Protein AF-V8R4N9-F1 (afdb_monomer_lite)

Structure (mmCIF, N/CA/C/O backbone):
data_AF-V8R4N9-F1
#
_entry.id   AF-V8R4N9-F1
#
loop_
_atom_site.group_PDB
_atom_site.id
_atom_site.type_symbol
_atom_site.label_atom_id
_atom_site.label_alt_id
_atom_site.label_comp_id
_atom_site.label_asym_id
_atom_site.label_entity_id
_atom_site.label_seq_id
_atom_site.pdbx_PDB_ins_code
_atom_site.Cartn_x
_atom_site.Cartn_y
_atom_site.Cartn_z
_atom_site.occupancy
_atom_site.B_iso_or_equiv
_atom_site.auth_seq_id
_atom_site.auth_comp_id
_atom_site.auth_asym_id
_atom_site.auth_atom_id
_atom_site.pdbx_PDB_model_num
ATOM 1 N N . MET A 1 1 ? -47.049 21.000 44.423 1.00 66.00 1 MET A N 1
ATOM 2 C CA . MET A 1 1 ? -46.098 20.431 43.435 1.00 66.00 1 MET A CA 1
ATOM 3 C C . MET A 1 1 ? -46.047 18.923 43.608 1.00 66.00 1 MET A C 1
ATOM 5 O O . MET A 1 1 ? -45.850 18.480 44.732 1.00 66.00 1 MET A O 1
ATOM 9 N N . ALA A 1 2 ? -46.227 18.148 42.535 1.00 85.12 2 ALA A N 1
ATOM 10 C CA . ALA A 1 2 ? -46.134 16.687 42.600 1.00 85.12 2 ALA A CA 1
ATOM 11 C C . ALA A 1 2 ? -44.708 16.234 42.967 1.00 85.12 2 ALA A C 1
ATOM 13 O O . ALA A 1 2 ? -43.729 16.890 42.600 1.00 85.12 2 ALA A O 1
ATOM 14 N N . LEU A 1 3 ? -44.584 15.131 43.708 1.00 91.62 3 LEU A N 1
ATOM 15 C CA . LEU A 1 3 ? -43.298 14.491 43.995 1.00 91.62 3 LEU A CA 1
ATOM 16 C C . LEU A 1 3 ? -42.840 13.637 42.808 1.00 91.62 3 LEU A C 1
ATOM 18 O O . LEU A 1 3 ? -43.631 13.214 41.969 1.00 91.62 3 LEU A O 1
ATOM 22 N N . CYS A 1 4 ? -41.535 13.404 42.730 1.00 92.75 4 CYS A N 1
ATOM 23 C CA . CYS A 1 4 ? -40.912 12.587 41.701 1.00 92.75 4 CYS A CA 1
ATOM 24 C C . CYS A 1 4 ? -41.266 11.105 41.883 1.00 92.75 4 CYS A C 1
ATOM 26 O O . CYS A 1 4 ? -40.860 10.490 42.863 1.00 92.75 4 CYS A O 1
ATOM 28 N N . GLY A 1 5 ? -41.900 10.492 40.883 1.00 90.81 5 GLY A N 1
ATOM 29 C CA . GLY A 1 5 ? -42.307 9.079 40.910 1.00 90.81 5 GLY A CA 1
ATOM 30 C C . GLY A 1 5 ? -41.183 8.050 40.704 1.00 90.81 5 GLY A C 1
ATOM 31 O O . GLY A 1 5 ? -41.456 6.929 40.292 1.00 90.81 5 GLY A O 1
ATOM 32 N N . ALA A 1 6 ? -39.918 8.414 40.922 1.00 91.81 6 ALA A N 1
ATOM 33 C CA . ALA A 1 6 ? -38.770 7.515 40.749 1.00 91.81 6 ALA A CA 1
ATOM 34 C C . ALA A 1 6 ? -38.254 7.022 42.105 1.00 91.81 6 ALA A C 1
ATOM 36 O O . ALA A 1 6 ? -38.423 7.713 43.108 1.00 91.81 6 ALA A O 1
ATOM 37 N N . LYS A 1 7 ? -37.585 5.868 42.132 1.00 93.25 7 LYS A N 1
ATOM 38 C CA . LYS A 1 7 ? -36.867 5.375 43.315 1.00 93.25 7 LYS A CA 1
ATOM 39 C C . LYS A 1 7 ? -35.398 5.798 43.264 1.00 93.25 7 LYS A C 1
ATOM 41 O O . LYS A 1 7 ? -34.829 5.932 42.184 1.00 93.25 7 LYS A O 1
ATOM 46 N N . THR A 1 8 ? -34.796 6.040 44.422 1.00 89.31 8 THR A N 1
ATOM 47 C CA . THR A 1 8 ? -33.354 6.264 44.570 1.00 89.31 8 THR A CA 1
ATOM 48 C C . THR A 1 8 ? -32.594 4.947 44.395 1.00 89.31 8 THR A C 1
ATOM 50 O O . THR A 1 8 ? -33.183 3.866 44.363 1.00 89.31 8 THR A O 1
ATOM 53 N N . ARG A 1 9 ? -31.259 5.014 44.340 1.00 85.88 9 ARG A N 1
ATOM 54 C CA . ARG A 1 9 ? -30.397 3.820 44.284 1.00 85.88 9 ARG A CA 1
ATOM 55 C C . ARG A 1 9 ? -30.562 2.893 45.501 1.00 85.88 9 ARG A C 1
ATOM 57 O O . ARG A 1 9 ? -30.288 1.708 45.388 1.00 85.88 9 ARG A O 1
ATOM 64 N N . SER A 1 10 ? -31.040 3.419 46.631 1.00 87.94 10 SER A N 1
ATOM 65 C CA . SER A 1 10 ? -31.377 2.661 47.844 1.00 87.94 10 SER A CA 1
ATOM 66 C C . SER A 1 10 ? -32.798 2.074 47.839 1.00 87.94 10 SER A C 1
ATOM 68 O O . SER A 1 10 ? -33.215 1.486 48.828 1.00 87.94 10 SER A O 1
ATOM 70 N N . GLY A 1 11 ? -33.563 2.236 46.753 1.00 88.25 11 GLY A N 1
ATOM 71 C CA . GLY A 1 11 ? -34.918 1.690 46.614 1.00 88.25 11 GLY A CA 1
ATOM 72 C C . GLY A 1 11 ? -36.030 2.541 47.238 1.00 88.25 11 GLY A C 1
ATOM 73 O O . GLY A 1 11 ? -37.209 2.254 47.018 1.00 88.25 11 GLY A O 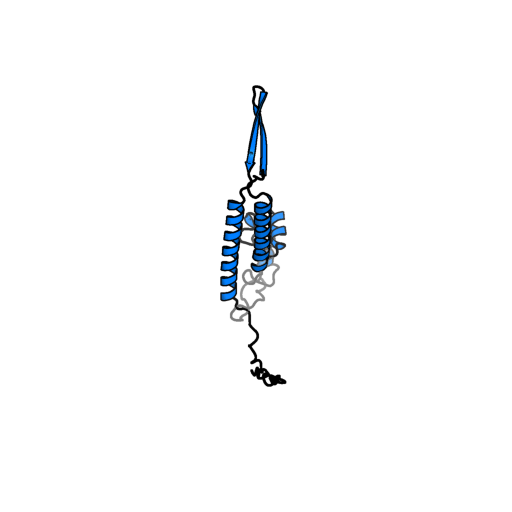1
ATOM 74 N N . GLU A 1 12 ? -35.687 3.615 47.950 1.00 91.38 12 GLU A N 1
ATOM 75 C CA . GLU A 1 12 ? -36.657 4.542 48.535 1.00 91.38 12 GLU A CA 1
ATOM 76 C C . GLU A 1 12 ? -37.287 5.468 47.481 1.00 91.38 12 GLU A C 1
ATOM 78 O O . GLU A 1 12 ? -36.633 5.833 46.499 1.00 91.38 12 GLU A O 1
ATOM 83 N N . PRO A 1 13 ? -38.546 5.907 47.660 1.00 92.19 13 PRO A N 1
ATOM 84 C CA . PRO A 1 13 ? -39.160 6.881 46.766 1.00 92.19 13 PRO A CA 1
ATOM 85 C C . PRO A 1 13 ? -38.417 8.224 46.805 1.00 92.19 13 PRO A C 1
ATOM 87 O O . PRO A 1 13 ? -38.001 8.721 47.854 1.00 92.19 13 PRO A O 1
ATOM 90 N N . CYS A 1 14 ? -38.260 8.849 45.640 1.00 93.12 14 CYS A N 1
ATOM 91 C CA . CYS A 1 14 ? -37.571 10.122 45.519 1.00 93.12 14 CYS A CA 1
ATOM 92 C C . CYS A 1 14 ? -38.384 11.249 46.163 1.00 93.12 14 CYS A C 1
ATOM 94 O O . CYS A 1 14 ? -39.447 11.631 45.683 1.00 93.12 14 CYS A O 1
ATOM 96 N N . LYS A 1 15 ? -37.813 11.867 47.197 1.00 93.56 15 LYS A N 1
ATOM 97 C CA . LYS A 1 15 ? -38.436 12.970 47.947 1.00 93.56 15 LYS A CA 1
ATOM 98 C C . LYS A 1 15 ? -38.366 14.334 47.236 1.00 93.56 15 LYS A C 1
ATOM 100 O O . LYS A 1 15 ? -38.797 15.337 47.788 1.00 93.56 15 LYS A O 1
ATOM 105 N N . ARG A 1 16 ? -37.806 14.407 46.021 1.00 92.06 16 ARG A N 1
ATOM 106 C CA . ARG A 1 16 ? -37.702 15.663 45.251 1.00 92.06 16 ARG A CA 1
ATOM 107 C C . ARG A 1 16 ? -38.992 15.962 44.495 1.00 92.06 16 ARG A C 1
ATOM 109 O O . ARG A 1 16 ? -39.647 15.046 44.007 1.00 92.06 16 ARG A O 1
ATOM 116 N N . HIS A 1 17 ? -39.293 17.243 44.297 1.00 92.75 17 HIS A N 1
ATOM 117 C CA . HIS A 1 17 ? -40.408 17.664 43.450 1.00 92.75 17 HIS A CA 1
ATOM 118 C C . HIS A 1 17 ? -40.166 17.339 41.973 1.00 92.75 17 HIS A C 1
ATOM 120 O O . HIS A 1 17 ? -39.051 17.460 41.451 1.00 92.75 17 HIS A O 1
ATOM 126 N N . ALA A 1 18 ? -41.234 16.924 41.302 1.00 91.56 18 ALA A N 1
ATOM 127 C CA . ALA A 1 18 ? -41.261 16.761 39.865 1.00 91.56 18 ALA A CA 1
ATOM 128 C C . ALA A 1 18 ? -41.173 18.127 39.167 1.00 91.56 18 ALA A C 1
ATOM 130 O O . ALA A 1 18 ? -41.616 19.152 39.690 1.00 91.56 18 ALA A O 1
ATOM 131 N N . VAL A 1 19 ? -40.565 18.142 37.982 1.00 89.44 19 VAL A N 1
ATOM 132 C CA . VAL A 1 19 ? -40.514 19.346 37.142 1.00 89.44 19 VAL A CA 1
ATOM 133 C C . VAL A 1 19 ? -41.914 19.592 36.557 1.00 89.44 19 VAL A C 1
ATOM 135 O O . VAL A 1 19 ? -42.572 18.616 36.198 1.00 89.44 19 VAL A O 1
ATOM 138 N N . PRO A 1 20 ? -42.388 20.846 36.421 1.00 85.25 20 PRO A N 1
ATOM 139 C CA . PRO A 1 20 ? -43.667 21.129 35.768 1.00 85.25 20 PRO A CA 1
ATOM 140 C C . PRO A 1 20 ? -43.761 20.466 34.383 1.00 85.25 20 PRO A C 1
ATOM 142 O O . PRO A 1 20 ? -42.871 20.648 33.552 1.00 85.25 20 PRO A O 1
ATOM 145 N N . GLY A 1 21 ? -44.815 19.674 34.156 1.00 84.56 21 GLY A N 1
ATOM 146 C CA . GLY A 1 21 ? -45.016 18.904 32.918 1.00 84.56 21 GLY A CA 1
ATOM 147 C C . GLY A 1 21 ? -44.306 17.541 32.859 1.00 84.56 21 GLY A C 1
ATOM 148 O O . GLY A 1 21 ? -44.318 16.900 31.814 1.00 84.56 21 GLY A O 1
ATOM 149 N N . SER A 1 22 ? -43.692 17.079 33.952 1.00 84.31 22 SER A N 1
ATOM 150 C CA . SER A 1 22 ? -43.034 15.771 34.066 1.00 84.31 22 SER A CA 1
ATOM 151 C C . SER A 1 22 ? -43.455 15.070 35.362 1.00 84.31 22 SER A C 1
ATOM 153 O O . SER A 1 22 ? -43.720 15.721 36.367 1.00 84.31 22 SER A O 1
ATOM 155 N N . SER A 1 23 ? -43.461 13.734 35.375 1.00 90.12 23 SER A N 1
ATOM 156 C CA . SER A 1 23 ? -43.656 12.919 36.589 1.00 90.12 23 SER A CA 1
ATOM 157 C C . SER A 1 23 ? -42.364 12.699 37.394 1.00 90.12 23 SER A C 1
ATOM 159 O O . SER A 1 23 ? -42.369 12.069 38.453 1.00 90.12 23 SER A O 1
ATOM 161 N N . ARG A 1 24 ? -41.227 13.207 36.900 1.00 90.75 24 ARG A N 1
ATOM 162 C CA . ARG A 1 24 ? -39.888 13.011 37.476 1.00 90.75 24 ARG A CA 1
ATOM 163 C C . ARG A 1 24 ? -39.184 14.341 37.757 1.00 90.75 24 ARG A C 1
ATOM 165 O O . ARG A 1 24 ? -39.435 15.347 37.088 1.00 90.75 24 ARG A O 1
ATOM 172 N N . CYS A 1 25 ? -38.296 14.356 38.754 1.00 92.12 25 CYS A N 1
ATOM 173 C CA . CYS A 1 25 ? -37.456 15.515 39.077 1.00 92.12 25 CYS A CA 1
ATOM 174 C C . CYS A 1 25 ? -36.311 15.677 38.066 1.00 92.12 25 CYS A C 1
ATOM 176 O O . CYS A 1 25 ? -36.025 14.762 37.293 1.00 92.12 25 CYS A O 1
ATOM 178 N N . LYS A 1 26 ? -35.604 16.815 38.111 1.00 87.12 26 LYS A N 1
ATOM 179 C CA . LYS A 1 26 ? -34.457 17.101 37.224 1.00 87.12 26 LYS A CA 1
ATOM 180 C C . LYS A 1 26 ? -33.414 15.973 37.210 1.00 87.12 26 LYS A C 1
ATOM 182 O O . LYS A 1 26 ? -32.894 15.649 36.152 1.00 87.12 26 LYS A O 1
ATOM 187 N N . LEU A 1 27 ? -33.168 15.350 38.363 1.00 88.38 27 LEU A N 1
ATOM 188 C CA . LEU A 1 27 ? -32.136 14.321 38.539 1.00 88.38 27 LEU A CA 1
ATOM 189 C C . LEU A 1 27 ? -32.589 12.908 38.157 1.00 88.38 27 LEU A C 1
ATOM 191 O O . LEU A 1 27 ? -31.753 12.057 37.895 1.00 88.38 27 LEU A O 1
ATOM 195 N N . HIS A 1 28 ? -33.896 12.668 38.064 1.00 90.38 28 HIS A N 1
ATOM 196 C CA . HIS A 1 28 ? -34.453 11.417 37.544 1.00 90.38 28 HIS A CA 1
ATOM 197 C C . HIS A 1 28 ? -35.028 11.614 36.133 1.00 90.38 28 HIS A C 1
ATOM 199 O O . HIS A 1 28 ? -36.055 11.042 35.781 1.00 90.38 28 HIS A O 1
ATOM 205 N N . GLY A 1 29 ? -34.387 12.460 35.319 1.00 82.69 29 GLY A N 1
ATOM 206 C CA . GLY A 1 29 ? -34.711 12.608 33.896 1.00 82.69 29 GLY A CA 1
ATOM 207 C C . GLY A 1 29 ? -35.898 13.519 33.575 1.00 82.69 29 GLY A C 1
ATOM 208 O O . GLY A 1 29 ? -36.270 13.636 32.413 1.00 82.69 29 GLY A O 1
ATOM 209 N N . GLY A 1 30 ? -36.464 14.236 34.549 1.00 86.75 30 GLY A N 1
ATOM 210 C CA . GLY A 1 30 ? -37.553 15.192 34.304 1.00 86.75 30 GLY A CA 1
ATOM 211 C C . GLY A 1 30 ? -37.173 16.388 33.424 1.00 86.75 30 GLY A C 1
ATOM 212 O O . GLY A 1 30 ? -38.048 17.093 32.933 1.00 86.75 30 GLY A O 1
ATOM 213 N N . ALA A 1 31 ? -35.873 16.611 33.211 1.00 77.56 31 ALA A N 1
ATOM 214 C CA . ALA A 1 31 ? -35.339 17.610 32.286 1.00 77.56 31 ALA A CA 1
ATOM 215 C C . ALA A 1 31 ? -34.813 17.006 30.967 1.00 77.56 31 ALA A C 1
ATOM 217 O O . ALA A 1 31 ? -34.425 17.756 30.074 1.00 77.56 31 ALA A O 1
ATOM 218 N N . ALA A 1 32 ? -34.816 15.674 30.814 1.00 68.06 32 ALA A N 1
ATOM 219 C CA . ALA A 1 32 ? -34.173 14.993 29.685 1.00 68.06 32 ALA A CA 1
ATOM 220 C C . ALA A 1 32 ? -34.812 15.344 28.331 1.00 68.06 32 ALA A C 1
ATOM 222 O O . ALA A 1 32 ? -34.104 15.501 27.341 1.00 68.06 32 ALA A O 1
ATOM 223 N N . SER A 1 33 ? -36.131 15.571 28.299 1.00 60.34 33 SER A N 1
ATOM 224 C CA . SER A 1 33 ? -36.844 15.973 27.075 1.00 60.34 33 SER A CA 1
ATOM 225 C C . SER A 1 33 ? -36.371 17.331 26.518 1.00 60.34 33 SER A C 1
ATOM 227 O O . SER A 1 33 ? -36.456 17.573 25.316 1.00 60.34 33 SER A O 1
ATOM 229 N N . LYS A 1 34 ? -35.806 18.211 27.364 1.00 58.19 34 LYS A N 1
ATOM 230 C CA . LYS A 1 34 ? -35.294 19.529 26.943 1.00 58.19 34 LYS A CA 1
ATOM 231 C C . LYS A 1 34 ? -33.812 19.528 26.546 1.00 58.19 34 LYS A C 1
ATOM 233 O O . LYS A 1 34 ? -33.384 20.468 25.891 1.00 58.19 34 LYS A O 1
ATOM 238 N N . ALA A 1 35 ? -33.035 18.512 26.926 1.00 57.84 35 ALA A N 1
ATOM 239 C CA . ALA A 1 35 ? -31.573 18.545 26.810 1.00 57.84 35 ALA A CA 1
ATOM 240 C C . ALA A 1 35 ? -31.020 18.028 25.466 1.00 57.84 35 ALA A C 1
ATOM 242 O O . ALA A 1 35 ? -29.902 18.373 25.105 1.00 57.84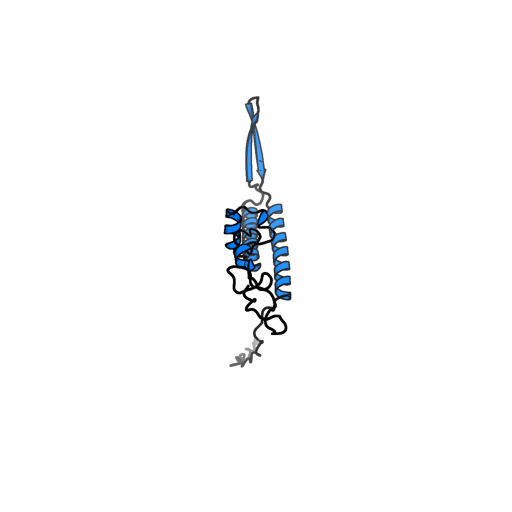 35 ALA A O 1
ATOM 243 N N . ASN A 1 36 ? -31.786 17.238 24.703 1.00 55.69 36 ASN A N 1
ATOM 244 C CA . ASN A 1 36 ? -31.207 16.423 23.623 1.00 55.69 36 ASN A CA 1
ATOM 245 C C . ASN A 1 36 ? -31.699 16.734 22.201 1.00 55.69 36 ASN A C 1
ATOM 247 O O . ASN A 1 36 ? -31.281 16.055 21.270 1.00 55.69 36 ASN A O 1
ATOM 251 N N . LYS A 1 37 ? -32.545 17.751 21.979 1.00 55.59 37 LYS A N 1
ATOM 252 C CA . LYS A 1 37 ? -33.053 18.042 20.619 1.00 55.59 37 LYS A CA 1
ATOM 253 C C . LYS A 1 37 ? -32.015 18.647 19.661 1.00 55.59 37 LYS A C 1
ATOM 255 O O . LYS A 1 37 ? -32.267 18.678 18.465 1.00 55.59 37 LYS A O 1
ATOM 260 N N . ALA A 1 38 ? -30.869 19.107 20.164 1.00 54.38 38 ALA A N 1
ATOM 261 C CA . ALA A 1 38 ? -29.817 19.734 19.358 1.00 54.38 38 ALA A CA 1
ATOM 262 C C . ALA A 1 38 ? -28.399 19.292 19.765 1.00 54.38 38 ALA A C 1
ATOM 264 O O . ALA A 1 38 ? -27.432 20.021 19.539 1.00 54.38 38 ALA A O 1
ATOM 265 N N . ASN A 1 39 ? -28.254 18.120 20.397 1.00 55.28 39 ASN A N 1
ATOM 266 C CA . ASN A 1 39 ? -26.931 17.624 20.757 1.00 55.28 39 ASN A CA 1
ATOM 267 C C . ASN A 1 39 ? -26.181 17.142 19.503 1.00 55.28 39 ASN A C 1
ATOM 269 O O . ASN A 1 39 ? -26.279 15.981 19.118 1.00 55.28 39 ASN A O 1
ATOM 273 N N . LYS A 1 40 ? -25.397 18.038 18.897 1.00 55.56 40 LYS A N 1
ATOM 274 C CA . LYS A 1 40 ? -24.469 17.728 17.796 1.00 55.56 40 LYS A CA 1
ATOM 275 C C . LYS A 1 40 ? -23.280 16.848 18.234 1.00 55.56 40 LYS A C 1
ATOM 277 O O . LYS A 1 40 ? -22.546 16.369 17.382 1.00 55.56 40 LYS A O 1
ATOM 282 N N . HIS A 1 41 ? -23.111 16.629 19.544 1.00 51.47 41 HIS A N 1
ATOM 283 C CA . HIS A 1 41 ? -22.079 15.781 20.157 1.00 51.47 41 HIS A CA 1
ATOM 284 C C . HIS A 1 41 ? -22.579 14.368 20.482 1.00 51.47 41 HIS A C 1
ATOM 286 O O . HIS A 1 41 ? -21.857 13.597 21.111 1.00 51.47 41 HIS A O 1
ATOM 292 N N . ALA A 1 42 ? -23.786 13.985 20.050 1.00 53.88 42 ALA A N 1
ATOM 293 C CA . ALA A 1 42 ? -24.097 12.573 19.837 1.00 53.88 42 ALA A CA 1
ATOM 294 C C . ALA A 1 42 ? -23.316 12.118 18.594 1.00 53.88 42 ALA A C 1
ATOM 296 O O . ALA A 1 42 ? -23.880 11.918 17.521 1.00 53.88 42 ALA A O 1
ATOM 297 N N . ALA A 1 43 ? -21.988 12.111 18.725 1.00 49.47 43 ALA A N 1
ATOM 298 C CA . ALA A 1 43 ? -21.060 11.770 17.674 1.00 49.47 43 ALA A CA 1
ATOM 299 C C . ALA A 1 43 ? -21.452 10.397 17.130 1.00 49.47 43 ALA A C 1
ATOM 301 O O . ALA A 1 43 ? -21.627 9.434 17.881 1.00 49.47 43 ALA A O 1
ATOM 302 N N . LYS A 1 44 ? 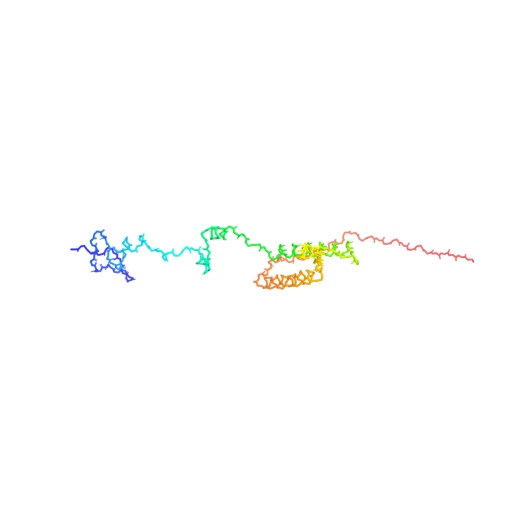-21.664 10.368 15.816 1.00 56.75 44 LYS A N 1
ATOM 303 C CA . LYS A 1 44 ? -21.930 9.173 15.023 1.00 56.75 44 LYS A CA 1
ATOM 304 C C . LYS A 1 44 ? -20.906 8.085 15.402 1.00 56.75 44 LYS A C 1
ATOM 306 O O . LYS A 1 44 ? -19.762 8.436 15.696 1.00 56.75 44 LYS A O 1
ATOM 311 N N . PRO A 1 45 ? -21.260 6.789 15.395 1.00 45.41 45 PRO A N 1
ATOM 312 C CA . PRO A 1 45 ? -20.259 5.737 15.520 1.00 45.41 45 PRO A CA 1
ATOM 313 C C . PRO A 1 45 ? -19.325 5.836 14.305 1.00 45.41 45 PRO A C 1
ATOM 315 O O . PRO A 1 45 ? -19.700 5.472 13.197 1.00 45.41 45 PRO A O 1
ATOM 318 N N . GLY A 1 46 ? -18.145 6.418 14.502 1.00 60.78 46 GLY A N 1
ATOM 319 C CA . GLY A 1 46 ? -17.190 6.721 13.444 1.00 60.78 46 GLY A CA 1
ATOM 320 C C . GLY A 1 46 ? -15.810 7.003 14.026 1.00 60.78 46 GLY A C 1
ATOM 321 O O . GLY A 1 46 ? -15.685 7.527 15.132 1.00 60.78 46 GLY A O 1
ATOM 322 N N . SER A 1 47 ? -14.785 6.572 13.291 1.00 66.44 47 SER A N 1
ATOM 323 C CA . SER A 1 47 ? -13.358 6.721 13.598 1.00 66.44 47 SER A CA 1
ATOM 324 C C . SER A 1 47 ? -12.994 8.133 14.084 1.00 66.44 47 SER A C 1
ATOM 326 O O . SER A 1 47 ? -13.574 9.107 13.614 1.00 66.44 47 SER A O 1
ATOM 328 N N . ILE A 1 48 ? -11.973 8.268 14.947 1.00 74.94 48 ILE A N 1
ATOM 329 C CA . ILE A 1 48 ? -11.423 9.565 15.413 1.00 74.94 48 ILE A CA 1
ATOM 330 C C . ILE A 1 48 ? -11.057 10.531 14.269 1.00 74.94 48 ILE A C 1
ATOM 332 O O . ILE A 1 48 ? -10.891 11.728 14.488 1.00 74.94 48 ILE A O 1
ATOM 336 N N . TYR A 1 49 ? -10.939 10.011 13.047 1.00 76.81 49 TYR A N 1
ATOM 337 C CA . TYR A 1 49 ? -10.608 10.759 11.843 1.00 76.81 49 TYR A CA 1
ATOM 338 C C . TYR A 1 49 ? -11.827 11.269 11.058 1.00 76.81 49 TYR A C 1
ATOM 340 O O . TYR A 1 49 ? -11.637 12.029 10.115 1.00 76.81 49 TYR A O 1
ATOM 348 N N . SER A 1 50 ? -13.066 10.932 11.445 1.00 79.19 50 SER A N 1
ATOM 349 C CA . SER A 1 50 ? -14.284 11.339 10.717 1.00 79.19 50 SER A CA 1
ATOM 350 C C . SER A 1 50 ? -14.462 12.858 10.622 1.00 79.19 50 SER A C 1
ATOM 352 O O . SER A 1 50 ? -15.148 13.348 9.734 1.00 79.19 50 SER A O 1
ATOM 354 N N . GLN A 1 51 ? -13.829 13.613 11.526 1.00 79.31 51 GLN A N 1
ATOM 355 C CA . GLN A 1 51 ? -13.803 15.079 11.520 1.00 79.31 51 GLN A CA 1
ATOM 356 C C . GLN A 1 51 ? -13.010 15.690 10.353 1.00 79.31 51 GLN A C 1
ATOM 358 O O . GLN A 1 51 ? -13.158 16.877 10.081 1.00 79.31 51 GLN A O 1
ATOM 363 N N . PHE A 1 52 ? -12.146 14.906 9.704 1.00 85.06 52 PHE A N 1
ATOM 364 C CA . PHE A 1 52 ? -11.343 15.338 8.557 1.00 85.06 52 PHE A CA 1
ATOM 365 C C . PHE A 1 52 ? -11.918 14.863 7.220 1.00 85.06 52 PHE A C 1
ATOM 367 O O . PHE A 1 52 ? -11.380 15.227 6.180 1.00 85.06 52 PHE A O 1
ATOM 374 N N . LEU A 1 53 ? -12.973 14.045 7.250 1.00 83.12 53 LEU A N 1
ATOM 375 C CA . LEU A 1 53 ? -13.600 13.477 6.064 1.00 83.12 53 LEU A CA 1
ATOM 376 C C . LEU A 1 53 ? -14.792 14.333 5.637 1.00 83.12 53 LEU A C 1
ATOM 378 O O . LEU A 1 53 ? -15.555 14.820 6.476 1.00 83.12 53 LEU A O 1
ATOM 382 N N . THR A 1 54 ? -14.972 14.472 4.329 1.00 88.31 54 THR A N 1
ATOM 383 C CA . THR A 1 54 ? -16.217 14.975 3.742 1.00 88.31 54 THR A CA 1
ATOM 384 C C . THR A 1 54 ? -17.375 14.015 4.031 1.00 88.31 54 THR A C 1
ATOM 386 O O . THR A 1 54 ? -17.179 12.872 4.454 1.00 88.31 54 THR A O 1
ATOM 389 N N . ASP A 1 55 ? -18.612 14.471 3.832 1.00 80.94 55 ASP A N 1
ATOM 390 C CA . ASP A 1 55 ? -19.787 13.617 4.036 1.00 80.94 55 ASP A CA 1
ATOM 391 C C . ASP A 1 55 ? -19.785 12.415 3.070 1.00 80.94 55 ASP A C 1
ATOM 393 O O . ASP A 1 55 ? -20.045 11.291 3.492 1.00 80.94 55 ASP A O 1
ATOM 397 N N . GLU A 1 56 ? -19.372 12.622 1.815 1.00 84.62 56 GLU A N 1
ATOM 398 C CA . GLU A 1 56 ? -19.242 11.563 0.802 1.00 84.62 56 GLU A CA 1
ATOM 399 C C . GLU A 1 56 ? -18.182 10.516 1.187 1.00 84.62 56 GLU A C 1
ATOM 401 O O . GLU A 1 56 ? -18.417 9.311 1.092 1.00 84.62 56 GLU A O 1
ATOM 406 N N . GLU A 1 57 ? -17.019 10.956 1.676 1.00 83.56 57 GLU A N 1
ATOM 407 C CA . GLU A 1 57 ? -15.957 10.058 2.148 1.00 83.56 57 GLU A CA 1
ATOM 408 C C . GLU A 1 57 ? -16.371 9.286 3.406 1.00 83.56 57 GLU A C 1
ATOM 410 O O . GLU A 1 57 ? -16.009 8.119 3.559 1.00 83.56 57 GLU A O 1
ATOM 415 N N . ASN A 1 58 ? -17.139 9.912 4.302 1.00 82.19 58 ASN A N 1
ATOM 416 C CA . ASN A 1 58 ? -17.675 9.249 5.490 1.00 82.19 58 ASN A CA 1
ATOM 417 C C . ASN A 1 58 ? -18.671 8.139 5.124 1.00 82.19 58 ASN A C 1
ATOM 419 O O . ASN A 1 58 ? -18.628 7.065 5.730 1.00 82.19 58 ASN A O 1
ATOM 423 N N . ASP A 1 59 ? -19.540 8.373 4.140 1.00 82.12 59 ASP A N 1
ATOM 424 C CA . ASP A 1 59 ? -20.493 7.366 3.669 1.00 82.12 59 ASP A CA 1
ATOM 425 C C . ASP A 1 59 ? -19.770 6.202 2.975 1.00 82.12 59 ASP A C 1
ATOM 427 O O . ASP A 1 59 ? -20.070 5.031 3.230 1.00 82.12 59 ASP A O 1
ATOM 431 N N . LEU A 1 60 ? -18.746 6.503 2.168 1.00 82.94 60 LEU A N 1
ATOM 432 C CA . LEU A 1 60 ? -17.893 5.485 1.553 1.00 82.94 60 LEU A CA 1
ATOM 433 C C . LEU A 1 60 ? -17.131 4.671 2.596 1.00 82.94 60 LEU A C 1
ATOM 435 O O . LEU A 1 60 ? -17.069 3.450 2.467 1.00 82.94 60 LEU A O 1
ATOM 439 N N . LEU A 1 61 ? -16.599 5.303 3.646 1.00 80.25 61 LEU A N 1
ATOM 440 C CA . LEU A 1 61 ? -15.826 4.629 4.690 1.00 80.25 61 LEU A CA 1
ATOM 441 C C . LEU A 1 61 ? -16.594 3.462 5.324 1.00 80.25 61 LEU A C 1
ATOM 443 O O . LEU A 1 61 ? -16.002 2.421 5.597 1.00 80.25 61 LEU A O 1
ATOM 447 N N . ALA A 1 62 ? -17.906 3.615 5.521 1.00 75.88 62 ALA A N 1
ATOM 448 C CA . ALA A 1 62 ? -18.756 2.561 6.071 1.00 75.88 62 ALA A CA 1
ATOM 449 C C . ALA A 1 62 ? -18.911 1.351 5.131 1.00 75.88 62 ALA A C 1
ATOM 451 O O . ALA A 1 62 ? -19.181 0.246 5.597 1.00 75.88 62 ALA A O 1
ATOM 452 N N . SER A 1 63 ? -18.741 1.555 3.823 1.00 78.88 63 SER A N 1
ATOM 453 C CA . SER A 1 63 ? -18.845 0.514 2.793 1.00 78.88 63 SER A CA 1
ATOM 454 C C . SER A 1 63 ? -17.522 -0.192 2.480 1.00 78.88 63 SER A C 1
ATOM 456 O O . SER A 1 63 ? -17.521 -1.197 1.772 1.00 78.88 63 SER A O 1
ATOM 458 N N . ILE A 1 64 ? -16.393 0.315 2.988 1.00 81.81 64 ILE A N 1
ATOM 459 C CA . ILE A 1 64 ? -15.079 -0.276 2.724 1.00 81.81 64 ILE A CA 1
ATOM 460 C C . ILE A 1 64 ? -14.935 -1.565 3.535 1.00 81.81 64 ILE A C 1
ATOM 462 O O . ILE A 1 64 ? -14.738 -1.549 4.751 1.00 81.81 64 ILE A O 1
ATOM 466 N N . GLU A 1 65 ? -14.984 -2.695 2.839 1.00 78.06 65 GLU A N 1
ATOM 467 C CA . GLU A 1 65 ? -14.647 -3.992 3.413 1.00 78.06 65 GLU A CA 1
ATOM 468 C C . GLU A 1 65 ? -13.130 -4.111 3.594 1.00 78.06 65 GLU A C 1
ATOM 470 O O . GLU A 1 65 ? -12.347 -3.950 2.655 1.00 78.06 65 GLU A O 1
ATOM 475 N N . LEU A 1 66 ? -12.698 -4.417 4.818 1.00 77.56 66 LEU A N 1
ATOM 476 C CA . LEU A 1 66 ? -11.299 -4.732 5.080 1.00 77.56 66 LEU A CA 1
ATOM 477 C C . LEU A 1 66 ? -11.007 -6.158 4.596 1.00 77.56 66 LEU A C 1
ATOM 479 O O . LEU A 1 66 ? -11.533 -7.132 5.136 1.00 77.56 66 LEU A O 1
ATOM 483 N N . GLY A 1 67 ? -10.160 -6.269 3.573 1.00 77.56 67 GLY A N 1
ATOM 484 C CA . GLY A 1 67 ? -9.706 -7.548 3.030 1.00 77.56 67 GLY A CA 1
ATOM 485 C C . GLY A 1 67 ? -8.795 -8.329 3.985 1.00 77.56 67 GLY A C 1
ATOM 486 O O . GLY A 1 67 ? -8.287 -7.806 4.981 1.00 77.56 67 GLY A O 1
ATOM 487 N N . ARG A 1 68 ? -8.554 -9.611 3.674 1.00 87.81 68 ARG A N 1
ATOM 488 C CA . ARG A 1 68 ? -7.600 -10.443 4.424 1.00 87.81 68 ARG A CA 1
ATOM 489 C C . ARG A 1 68 ? -6.180 -10.198 3.924 1.00 87.81 68 ARG A C 1
ATOM 491 O O . ARG A 1 68 ? -5.948 -10.032 2.731 1.00 87.81 68 ARG A O 1
ATOM 498 N N . VAL A 1 69 ? -5.207 -10.302 4.829 1.00 91.06 69 VAL A N 1
ATOM 499 C CA . VAL A 1 69 ? -3.772 -10.210 4.490 1.00 91.06 69 VAL A CA 1
ATOM 500 C C . VAL A 1 69 ? -3.378 -11.218 3.399 1.00 91.06 69 VAL A C 1
ATOM 502 O O . VAL A 1 69 ? -2.564 -10.904 2.534 1.00 91.06 69 VAL A O 1
ATOM 505 N N . ASP A 1 70 ? -3.995 -12.403 3.389 1.00 89.88 70 ASP A N 1
ATOM 506 C CA . ASP A 1 70 ? -3.765 -13.429 2.365 1.00 89.88 70 ASP A CA 1
ATOM 507 C C . ASP A 1 70 ? -4.183 -12.985 0.954 1.00 89.88 70 ASP A C 1
ATOM 509 O O . ASP A 1 70 ? -3.533 -13.362 -0.024 1.00 89.88 70 ASP A O 1
ATOM 513 N N . ASP A 1 71 ? -5.241 -12.184 0.829 1.00 91.69 71 ASP A N 1
ATOM 514 C CA . ASP A 1 71 ? -5.736 -11.715 -0.468 1.00 91.69 71 ASP A CA 1
ATOM 515 C C . ASP A 1 71 ? -4.799 -10.651 -1.045 1.00 91.69 71 ASP A C 1
ATOM 517 O O . ASP A 1 71 ? -4.386 -10.742 -2.206 1.00 91.69 71 ASP A O 1
ATOM 521 N N . GLU A 1 72 ? -4.347 -9.726 -0.196 1.00 93.50 72 GLU A N 1
ATOM 522 C CA . GLU A 1 72 ? -3.317 -8.741 -0.539 1.00 93.50 72 GLU A CA 1
ATOM 523 C C . GLU A 1 72 ? -2.001 -9.413 -0.949 1.00 93.50 72 GLU A C 1
ATOM 525 O O . GLU A 1 72 ? -1.348 -9.003 -1.914 1.00 93.50 72 GLU A O 1
ATOM 530 N N . LEU A 1 73 ? -1.617 -10.492 -0.262 1.00 94.00 73 LEU A N 1
ATOM 531 C CA . LEU A 1 73 ? -0.409 -11.250 -0.573 1.00 94.00 73 LEU A CA 1
ATOM 532 C C . LEU A 1 73 ? -0.500 -11.932 -1.947 1.00 94.00 73 LEU A C 1
ATOM 534 O O . LEU A 1 73 ? 0.442 -11.852 -2.740 1.00 94.00 73 LEU A O 1
ATOM 538 N N . ARG A 1 74 ? -1.637 -12.569 -2.265 1.00 95.69 74 ARG A N 1
ATOM 539 C CA . ARG A 1 74 ? -1.881 -13.179 -3.586 1.00 95.69 74 ARG A CA 1
ATOM 540 C C . ARG A 1 74 ? -1.821 -12.135 -4.695 1.00 95.69 74 ARG A C 1
ATOM 542 O O . ARG A 1 74 ? -1.116 -12.340 -5.683 1.00 95.69 74 ARG A O 1
ATOM 549 N N . LEU A 1 75 ? -2.509 -11.008 -4.517 1.00 95.44 75 LEU A N 1
ATOM 550 C CA . LEU A 1 75 ? -2.509 -9.924 -5.496 1.00 95.44 75 LEU A CA 1
ATOM 551 C C . LEU A 1 75 ? -1.098 -9.362 -5.710 1.00 95.44 75 LEU A C 1
ATOM 553 O O . LEU A 1 75 ? -0.681 -9.161 -6.853 1.00 95.44 75 LEU A O 1
ATOM 557 N N . THR A 1 76 ? -0.342 -9.146 -4.631 1.00 96.19 76 THR A N 1
ATOM 558 C CA . THR A 1 76 ? 1.028 -8.616 -4.709 1.00 96.19 76 THR A CA 1
ATOM 559 C C . THR A 1 76 ? 1.959 -9.584 -5.441 1.00 96.19 76 THR A C 1
ATOM 561 O O . THR A 1 76 ? 2.727 -9.154 -6.301 1.00 96.19 76 THR A O 1
ATOM 564 N N . ARG A 1 77 ? 1.837 -10.898 -5.201 1.00 96.50 77 ARG A N 1
ATOM 565 C CA . ARG A 1 77 ? 2.592 -11.923 -5.944 1.00 96.50 77 ARG A CA 1
ATOM 566 C C . ARG A 1 77 ? 2.242 -11.945 -7.431 1.00 96.50 77 ARG A C 1
ATOM 568 O O . ARG A 1 77 ? 3.148 -12.010 -8.254 1.00 96.50 77 ARG A O 1
ATOM 575 N N . ILE A 1 78 ? 0.963 -11.810 -7.794 1.00 97.62 78 ILE A N 1
ATOM 576 C CA . ILE A 1 78 ? 0.548 -11.694 -9.206 1.00 97.62 78 ILE A CA 1
ATOM 577 C C . ILE A 1 78 ? 1.181 -10.458 -9.855 1.00 97.62 78 ILE A C 1
ATOM 579 O O . ILE A 1 78 ? 1.653 -10.523 -10.989 1.00 97.62 78 ILE A O 1
ATOM 583 N N . ARG A 1 79 ? 1.211 -9.324 -9.146 1.00 96.31 79 ARG A N 1
ATOM 584 C CA . ARG A 1 79 ? 1.850 -8.098 -9.647 1.00 96.31 79 ARG A CA 1
ATOM 585 C C . ARG A 1 79 ? 3.355 -8.278 -9.838 1.00 96.31 79 ARG A C 1
ATOM 587 O O . ARG A 1 79 ? 3.861 -7.842 -10.866 1.00 96.31 79 ARG A O 1
ATOM 594 N N . LEU A 1 80 ? 4.036 -8.956 -8.912 1.00 97.50 80 LEU A N 1
ATOM 595 C CA . LEU A 1 80 ? 5.456 -9.288 -9.047 1.00 97.50 80 LEU A CA 1
ATOM 596 C C . LEU A 1 80 ? 5.706 -10.186 -10.261 1.00 97.50 80 LEU A C 1
ATOM 598 O O . LEU A 1 80 ? 6.567 -9.875 -11.075 1.00 97.50 80 LEU A O 1
ATOM 602 N N . MET A 1 81 ? 4.906 -11.241 -10.440 1.00 97.25 81 MET A N 1
ATOM 603 C CA . MET A 1 81 ? 5.008 -12.108 -11.618 1.00 97.25 81 MET A CA 1
ATOM 604 C C . MET A 1 81 ? 4.843 -11.327 -12.924 1.00 97.25 81 MET A C 1
ATOM 606 O O . MET A 1 81 ? 5.594 -11.547 -13.864 1.00 97.25 81 MET A O 1
ATOM 610 N N . ARG A 1 82 ? 3.887 -10.392 -12.985 1.00 96.94 82 ARG A N 1
ATOM 611 C CA . ARG A 1 82 ? 3.684 -9.540 -14.167 1.00 96.94 82 ARG A CA 1
ATOM 612 C C . ARG A 1 82 ? 4.850 -8.583 -14.407 1.00 96.94 82 ARG A C 1
ATOM 614 O O . ARG A 1 82 ? 5.209 -8.373 -15.558 1.00 96.94 82 ARG A O 1
ATOM 621 N N . ALA A 1 83 ? 5.418 -8.010 -13.345 1.00 95.12 83 ALA A N 1
ATOM 622 C CA . ALA A 1 83 ? 6.580 -7.132 -13.449 1.00 95.12 83 ALA A CA 1
ATOM 623 C C . ALA A 1 83 ? 7.799 -7.891 -13.994 1.00 95.12 83 ALA A C 1
ATOM 625 O O . ALA A 1 83 ? 8.403 -7.426 -14.950 1.00 95.12 83 ALA A O 1
ATOM 626 N N . LEU A 1 84 ? 8.081 -9.083 -13.456 1.00 95.81 84 LEU A N 1
ATOM 627 C CA . LEU A 1 84 ? 9.167 -9.954 -13.921 1.00 95.81 84 LEU A CA 1
ATOM 628 C C . LEU A 1 84 ? 8.949 -10.444 -15.357 1.00 95.81 84 LEU A C 1
ATOM 630 O O . LEU A 1 84 ? 9.882 -10.473 -16.151 1.00 95.81 84 LEU A O 1
ATOM 634 N N . ALA A 1 85 ? 7.715 -10.818 -15.711 1.00 95.94 85 ALA A N 1
ATOM 635 C CA . ALA A 1 85 ? 7.394 -11.240 -17.072 1.00 95.94 85 ALA A CA 1
ATOM 636 C C . ALA A 1 85 ? 7.661 -10.115 -18.076 1.00 95.94 85 ALA A C 1
ATOM 638 O O . ALA A 1 85 ? 8.282 -10.355 -19.105 1.00 95.94 85 ALA A O 1
ATOM 639 N N . ARG A 1 86 ? 7.249 -8.886 -17.747 1.00 93.12 86 ARG A N 1
ATOM 640 C CA . ARG A 1 86 ? 7.470 -7.736 -18.620 1.00 93.12 86 ARG A CA 1
ATOM 641 C C . ARG A 1 86 ? 8.942 -7.325 -18.679 1.00 93.12 86 ARG A C 1
ATOM 643 O O . ARG A 1 86 ? 9.445 -7.079 -19.764 1.00 93.12 86 ARG A O 1
ATOM 650 N N . GLU A 1 87 ? 9.655 -7.327 -17.555 1.00 94.00 87 GLU A N 1
ATOM 651 C CA . GLU A 1 87 ? 11.112 -7.128 -17.544 1.00 94.00 87 GLU A CA 1
ATOM 652 C C . GLU A 1 87 ? 11.810 -8.128 -18.480 1.00 94.00 87 GLU A C 1
ATOM 654 O O . GLU A 1 87 ? 12.648 -7.740 -19.287 1.00 94.00 87 GLU A O 1
ATOM 659 N N . ASN A 1 88 ? 11.405 -9.401 -18.447 1.00 93.31 88 ASN A N 1
ATOM 660 C CA . ASN A 1 88 ? 11.950 -10.429 -19.328 1.00 93.31 88 ASN A CA 1
ATOM 661 C C . ASN A 1 88 ? 11.540 -10.256 -20.805 1.00 93.31 88 ASN A C 1
ATOM 663 O O . ASN A 1 88 ? 12.314 -10.624 -21.683 1.00 93.31 88 ASN A O 1
ATOM 667 N N . GLU A 1 89 ? 10.347 -9.722 -21.094 1.00 94.00 89 GLU A N 1
ATOM 668 C CA . GLU A 1 89 ? 9.923 -9.378 -22.463 1.00 94.00 89 GLU A CA 1
ATOM 669 C C . GLU A 1 89 ? 10.836 -8.315 -23.088 1.00 94.00 89 GLU A C 1
ATOM 671 O O . GLU A 1 89 ? 11.204 -8.448 -24.253 1.00 94.00 89 GLU A O 1
ATOM 676 N N . PHE A 1 90 ? 11.220 -7.291 -22.319 1.00 90.19 90 PHE A N 1
ATOM 677 C CA . PHE A 1 90 ? 12.116 -6.232 -22.792 1.00 90.19 90 PHE A CA 1
ATOM 678 C C . PHE A 1 90 ? 13.598 -6.626 -22.709 1.00 90.19 90 PHE A C 1
ATOM 680 O O . PHE A 1 90 ? 14.396 -6.191 -23.536 1.00 90.19 90 PHE A O 1
ATOM 687 N N . GLY A 1 91 ? 13.990 -7.488 -21.768 1.00 86.69 91 GLY A N 1
ATOM 688 C CA . GLY A 1 91 ? 15.357 -7.991 -21.644 1.00 86.69 91 GLY A CA 1
ATOM 689 C C . GLY A 1 91 ? 16.382 -6.861 -21.498 1.00 86.69 91 GLY A C 1
ATOM 690 O O . GLY A 1 91 ? 16.470 -6.226 -20.453 1.00 86.69 91 GLY A O 1
ATOM 691 N N . ASN A 1 92 ? 17.168 -6.621 -22.554 1.00 85.56 92 ASN A N 1
ATOM 692 C CA . ASN A 1 92 ? 18.167 -5.542 -22.600 1.00 85.56 92 ASN A CA 1
ATOM 693 C C . ASN A 1 92 ? 17.645 -4.246 -23.249 1.00 85.56 92 ASN A C 1
ATOM 695 O O . ASN A 1 92 ? 18.380 -3.260 -23.323 1.00 85.56 92 ASN A O 1
ATOM 699 N N . GLU A 1 93 ? 16.416 -4.247 -23.763 1.00 89.00 93 GLU A N 1
ATOM 700 C CA . GLU A 1 93 ? 15.763 -3.071 -24.331 1.00 89.00 93 GLU A CA 1
ATOM 701 C C . GLU A 1 93 ? 15.055 -2.257 -23.244 1.00 89.00 93 GLU A C 1
ATOM 703 O O . GLU A 1 93 ? 14.639 -2.772 -22.207 1.00 89.00 93 GLU A O 1
ATOM 708 N N . LEU A 1 94 ? 14.928 -0.950 -23.472 1.00 86.81 94 LEU A N 1
ATOM 709 C CA . LEU A 1 94 ? 14.327 -0.032 -22.509 1.00 86.81 94 LEU A CA 1
ATOM 710 C C . LEU A 1 94 ? 12.856 0.211 -22.856 1.00 86.81 94 LEU A C 1
ATOM 712 O O . LEU A 1 94 ? 12.543 0.675 -23.951 1.00 86.81 94 LEU A O 1
ATOM 716 N N . GLU A 1 95 ? 11.955 -0.021 -21.900 1.00 92.25 95 GLU A N 1
ATOM 717 C CA . GLU A 1 95 ? 10.560 0.421 -22.007 1.00 92.25 95 GLU A CA 1
ATOM 718 C C . GLU A 1 95 ? 10.452 1.903 -21.612 1.00 92.25 95 GLU A C 1
ATOM 720 O O . GLU A 1 95 ? 10.860 2.303 -20.516 1.00 92.25 95 GLU A O 1
ATOM 725 N N . ILE A 1 96 ? 9.877 2.730 -22.489 1.00 91.38 96 ILE A N 1
ATOM 726 C CA . ILE A 1 96 ? 9.617 4.148 -22.212 1.00 91.38 96 ILE A CA 1
ATOM 727 C C . ILE A 1 96 ? 8.274 4.280 -21.481 1.00 91.38 96 ILE A C 1
ATOM 729 O O . ILE A 1 96 ? 7.228 3.899 -21.994 1.00 91.38 96 ILE A O 1
ATOM 733 N N . ASP A 1 97 ? 8.313 4.855 -20.282 1.00 89.62 97 ASP A N 1
ATOM 734 C CA . ASP A 1 97 ? 7.160 5.103 -19.407 1.00 89.62 97 ASP A CA 1
ATOM 735 C C . ASP A 1 97 ? 6.403 6.377 -19.812 1.00 89.62 97 ASP A C 1
ATOM 737 O O . ASP A 1 97 ? 5.176 6.431 -19.785 1.00 89.62 97 ASP A O 1
ATOM 741 N N . SER A 1 98 ? 7.140 7.425 -20.187 1.00 88.25 98 SER A N 1
ATOM 742 C CA . SER A 1 98 ? 6.562 8.694 -20.634 1.00 88.25 98 SER A CA 1
ATOM 743 C C . SER A 1 98 ? 7.558 9.492 -21.458 1.00 88.25 98 SER A C 1
ATOM 745 O O . SER A 1 98 ? 8.750 9.487 -21.151 1.00 88.25 98 SER A O 1
ATOM 747 N N . GLU A 1 99 ? 7.067 10.260 -22.420 1.00 89.81 99 GLU A N 1
ATOM 748 C CA . GLU A 1 99 ? 7.878 11.144 -23.249 1.00 89.81 99 GLU A CA 1
ATOM 749 C C . GLU A 1 99 ? 7.348 12.577 -23.179 1.00 89.81 99 GLU A C 1
ATOM 751 O O . GLU A 1 99 ? 6.138 12.811 -23.202 1.00 89.81 99 GLU A O 1
ATOM 756 N N . LYS A 1 100 ? 8.263 13.540 -23.064 1.00 89.69 100 LYS A N 1
ATOM 757 C CA . LYS A 1 100 ? 7.965 14.969 -23.085 1.00 89.69 100 LYS A CA 1
ATOM 758 C C . LYS A 1 100 ? 8.739 15.612 -24.224 1.00 89.69 100 LYS A C 1
ATOM 760 O O . LYS A 1 100 ? 9.968 15.570 -24.242 1.00 89.69 100 LYS A O 1
ATOM 765 N N . VAL A 1 101 ? 8.005 16.228 -25.141 1.00 86.31 101 VAL A N 1
ATOM 766 C CA . VAL A 1 101 ? 8.565 16.998 -26.250 1.00 86.31 101 VAL A CA 1
ATOM 767 C C . VAL A 1 101 ? 8.377 18.475 -25.939 1.00 86.31 101 VAL A C 1
ATOM 769 O O . VAL A 1 101 ? 7.252 18.937 -25.746 1.00 86.31 101 VAL A O 1
ATOM 772 N N . GLU A 1 102 ? 9.474 19.216 -25.871 1.00 84.88 102 GLU A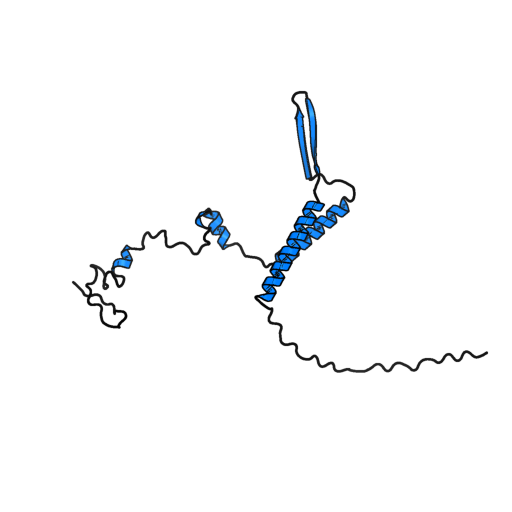 N 1
ATOM 773 C CA . GLU A 1 102 ? 9.468 20.662 -25.687 1.00 84.88 102 GLU A CA 1
ATOM 774 C C . GLU A 1 102 ? 10.009 21.327 -26.951 1.00 84.88 102 GLU A C 1
ATOM 776 O O . GLU A 1 102 ? 10.993 20.888 -27.544 1.00 84.88 102 GLU A O 1
ATOM 781 N N . THR A 1 103 ? 9.334 22.385 -27.397 1.00 79.62 103 THR A N 1
ATOM 782 C CA . THR A 1 103 ? 9.810 23.205 -28.514 1.00 79.62 103 THR A CA 1
ATOM 783 C C . THR A 1 103 ? 10.431 24.464 -27.931 1.00 79.62 103 THR A C 1
ATOM 785 O O . THR A 1 103 ? 9.744 25.259 -27.293 1.00 79.62 103 THR A O 1
ATOM 788 N N . GLY A 1 104 ? 11.739 24.617 -28.107 1.00 77.88 104 GLY A N 1
ATOM 789 C CA . GLY A 1 104 ? 12.483 25.788 -27.668 1.00 77.88 104 GLY A CA 1
ATOM 790 C C . GLY A 1 104 ? 12.149 27.024 -28.501 1.00 77.88 104 GLY A C 1
ATOM 791 O O . GLY A 1 104 ? 11.771 26.927 -29.669 1.00 77.88 104 GLY A O 1
ATOM 792 N N . GLU A 1 105 ? 12.352 28.202 -27.913 1.00 71.19 105 GLU A N 1
ATOM 793 C CA . GLU A 1 105 ? 12.009 29.510 -28.500 1.00 71.19 105 GLU A CA 1
ATOM 794 C C . GLU A 1 105 ? 12.709 29.800 -29.843 1.00 71.19 105 GLU A C 1
ATOM 796 O O . GLU A 1 105 ? 12.232 30.616 -30.625 1.00 71.19 105 GLU A O 1
ATOM 801 N N . MET A 1 106 ? 13.804 29.095 -30.152 1.00 70.50 106 MET A N 1
ATOM 802 C CA . MET A 1 106 ? 14.523 29.181 -31.434 1.00 70.50 106 MET A CA 1
ATOM 803 C C . MET A 1 106 ? 14.209 28.023 -32.402 1.00 70.50 106 MET A C 1
ATOM 805 O O . MET A 1 106 ? 14.996 27.737 -33.301 1.00 70.50 106 MET A O 1
ATOM 809 N N . GLY A 1 107 ? 13.086 27.323 -32.216 1.00 72.12 107 GLY A N 1
ATOM 810 C CA . GLY A 1 107 ? 12.629 26.254 -33.114 1.00 72.12 107 GLY A CA 1
ATOM 811 C C . GLY A 1 107 ? 13.339 24.904 -32.945 1.00 72.12 107 GLY A C 1
ATOM 812 O O . GLY A 1 107 ? 13.106 23.993 -33.736 1.00 72.12 107 GLY A O 1
ATOM 813 N N . GLY A 1 108 ? 14.191 24.747 -31.927 1.00 72.81 108 GLY A N 1
ATOM 814 C CA . GLY A 1 108 ? 14.796 23.458 -31.578 1.00 72.81 108 GLY A CA 1
ATOM 815 C C . GLY A 1 108 ? 13.821 22.581 -30.792 1.00 72.81 108 GLY A C 1
ATOM 816 O O . GLY A 1 108 ? 13.231 23.049 -29.825 1.00 72.81 108 GLY A O 1
ATOM 817 N N . VAL A 1 109 ? 13.658 21.317 -31.182 1.00 82.50 109 VAL A N 1
ATOM 818 C CA . VAL A 1 109 ? 12.808 20.352 -30.466 1.00 82.50 109 VAL A CA 1
ATOM 819 C C . VAL A 1 109 ? 13.680 19.490 -29.555 1.00 82.50 109 VAL A C 1
ATOM 821 O O . VAL A 1 109 ? 14.588 18.811 -30.033 1.00 82.50 109 VAL A O 1
ATOM 824 N N . THR A 1 110 ? 13.409 19.498 -28.252 1.00 83.88 110 THR A N 1
ATOM 825 C CA . THR A 1 110 ? 14.034 18.599 -27.275 1.00 83.88 110 THR A CA 1
ATOM 826 C C . THR A 1 110 ? 13.035 17.525 -26.861 1.00 83.88 110 THR A C 1
ATOM 828 O O . THR A 1 110 ? 11.892 17.814 -26.514 1.00 83.88 110 THR A O 1
ATOM 831 N N . THR A 1 111 ? 13.463 16.264 -26.902 1.00 85.88 111 THR A N 1
ATOM 832 C CA . THR A 1 111 ? 12.649 15.120 -26.469 1.00 85.88 111 THR A CA 1
ATOM 833 C C . THR A 1 111 ? 13.308 14.486 -25.254 1.00 85.88 111 THR A C 1
ATOM 835 O O . THR A 1 111 ? 14.474 14.104 -25.312 1.00 85.88 111 THR A O 1
ATOM 838 N N . THR A 1 112 ? 12.581 14.426 -24.139 1.00 88.12 112 THR A N 1
ATOM 839 C CA . THR A 1 112 ? 13.022 13.768 -22.903 1.00 88.12 112 THR A CA 1
ATOM 840 C C . THR A 1 112 ? 12.113 12.586 -22.620 1.00 88.12 112 THR A C 1
ATOM 842 O O . THR A 1 112 ? 10.906 12.759 -22.444 1.00 88.12 112 THR A O 1
ATOM 845 N N . SER A 1 113 ? 12.694 11.395 -22.527 1.00 90.69 113 SER A N 1
ATOM 846 C CA . SER A 1 113 ? 11.954 10.154 -22.302 1.00 90.69 113 SER A CA 1
ATOM 847 C C . SER A 1 113 ? 12.337 9.571 -20.941 1.00 90.69 113 SER A C 1
ATOM 849 O O . SER A 1 113 ? 13.510 9.520 -20.569 1.00 90.69 113 SER A O 1
ATOM 851 N N . LYS A 1 114 ? 11.337 9.157 -20.166 1.00 92.31 114 LYS A N 1
ATOM 852 C CA . LYS A 1 114 ? 11.502 8.490 -18.874 1.00 92.31 114 LYS A CA 1
ATOM 853 C C . LYS A 1 114 ? 11.413 6.988 -19.093 1.00 92.31 114 LYS A C 1
ATOM 855 O O . LYS A 1 114 ? 10.428 6.511 -19.646 1.00 92.31 114 LYS A O 1
ATOM 860 N N . VAL A 1 115 ? 12.416 6.255 -18.629 1.00 91.94 115 VAL A N 1
ATOM 861 C CA . VAL A 1 115 ? 12.464 4.792 -18.720 1.00 91.94 115 VAL A CA 1
ATOM 862 C C . VAL A 1 115 ? 11.730 4.164 -17.538 1.00 91.94 115 VAL A C 1
ATOM 864 O O . VAL A 1 115 ? 11.722 4.711 -16.429 1.00 91.94 115 VAL A O 1
ATOM 867 N N . ARG A 1 116 ? 11.101 3.013 -17.774 1.00 93.12 116 ARG A N 1
ATOM 868 C CA . ARG A 1 116 ? 10.461 2.218 -16.732 1.00 93.12 116 ARG A CA 1
ATOM 869 C C . ARG A 1 116 ? 11.501 1.648 -15.763 1.00 93.12 116 ARG A C 1
ATOM 871 O O . ARG A 1 116 ? 12.434 0.963 -16.160 1.00 93.12 116 ARG A O 1
ATOM 878 N N . ASP A 1 117 ? 11.297 1.897 -14.473 1.00 93.56 117 ASP A N 1
ATOM 879 C CA . ASP A 1 117 ? 12.155 1.397 -13.395 1.00 93.56 117 ASP A CA 1
ATOM 880 C C . ASP A 1 117 ? 11.641 0.043 -12.872 1.00 93.56 117 ASP A C 1
ATOM 882 O O . ASP A 1 117 ? 10.838 -0.019 -11.933 1.00 93.56 117 ASP A O 1
ATOM 886 N N . TYR A 1 118 ? 12.054 -1.042 -13.535 1.00 93.44 118 TYR A N 1
ATOM 887 C CA . TYR A 1 118 ? 11.683 -2.406 -13.147 1.00 93.44 118 TYR A CA 1
ATOM 888 C C . TYR A 1 118 ? 12.291 -2.826 -11.816 1.00 93.44 118 TYR A C 1
ATOM 890 O O . TYR A 1 118 ? 11.557 -3.340 -10.973 1.00 93.44 118 TYR A O 1
ATOM 898 N N . SER A 1 119 ? 13.576 -2.547 -11.584 1.00 92.81 119 SER A N 1
ATOM 899 C CA . SER A 1 119 ? 14.251 -2.904 -10.333 1.00 92.81 119 SER A CA 1
ATOM 900 C C . SER A 1 119 ? 13.575 -2.235 -9.138 1.00 92.81 119 SER A C 1
ATOM 902 O O . SER A 1 119 ? 13.158 -2.918 -8.204 1.00 92.81 119 SER A O 1
ATOM 904 N N . GLY A 1 120 ? 13.315 -0.926 -9.212 1.00 95.69 120 GLY A N 1
ATOM 905 C CA . GLY A 1 120 ? 12.618 -0.206 -8.151 1.00 95.69 120 GLY A CA 1
ATOM 906 C C . GLY A 1 120 ? 11.160 -0.638 -7.964 1.00 95.69 120 GLY A C 1
ATOM 907 O O . GLY A 1 120 ? 10.628 -0.545 -6.854 1.00 95.69 120 GLY A O 1
ATOM 908 N N . LEU A 1 121 ? 10.478 -1.112 -9.014 1.00 95.19 121 LEU A N 1
ATOM 909 C CA . LEU A 1 121 ? 9.138 -1.697 -8.897 1.00 95.19 121 LEU A CA 1
ATOM 910 C C . LEU A 1 121 ? 9.180 -3.075 -8.220 1.00 95.19 121 LEU A C 1
ATOM 912 O O . LEU A 1 121 ? 8.373 -3.334 -7.324 1.00 95.19 121 LEU A O 1
ATOM 916 N N . ILE A 1 122 ? 10.105 -3.938 -8.637 1.00 96.38 122 ILE A N 1
ATOM 917 C CA . ILE A 1 122 ? 10.294 -5.290 -8.104 1.00 96.38 122 ILE A CA 1
ATOM 918 C C . ILE A 1 122 ? 10.667 -5.218 -6.623 1.00 96.38 122 ILE A C 1
ATOM 920 O O . ILE A 1 122 ? 9.994 -5.855 -5.814 1.00 96.38 122 ILE A O 1
ATOM 924 N N . ASP A 1 123 ? 11.624 -4.369 -6.249 1.00 97.50 123 ASP A N 1
ATOM 925 C CA . ASP A 1 123 ? 12.061 -4.179 -4.861 1.00 97.50 123 ASP A CA 1
ATOM 926 C C . ASP A 1 123 ? 10.917 -3.729 -3.941 1.00 97.50 123 ASP A C 1
ATOM 928 O O . ASP A 1 123 ? 10.763 -4.206 -2.815 1.00 97.50 123 ASP A O 1
ATOM 932 N N . LYS A 1 124 ? 10.040 -2.839 -4.422 1.00 98.00 124 LYS A N 1
ATOM 933 C CA . LYS A 1 124 ? 8.854 -2.418 -3.656 1.00 98.00 124 LYS A CA 1
ATOM 934 C C . LYS A 1 124 ? 7.867 -3.565 -3.461 1.00 98.00 124 LYS A C 1
ATOM 936 O O . LYS A 1 124 ? 7.267 -3.684 -2.392 1.00 98.00 124 LYS A O 1
ATOM 941 N N . LEU A 1 125 ? 7.664 -4.390 -4.488 1.00 97.31 125 LEU A N 1
ATOM 942 C CA . LEU A 1 125 ? 6.740 -5.522 -4.428 1.00 97.31 125 LEU A CA 1
ATOM 943 C C . LEU A 1 125 ? 7.267 -6.625 -3.508 1.00 97.31 125 LEU A C 1
ATOM 945 O O . LEU A 1 125 ? 6.497 -7.152 -2.705 1.00 97.31 125 LEU A O 1
ATOM 949 N N . THR A 1 126 ? 8.560 -6.942 -3.567 1.00 97.31 126 THR A N 1
ATOM 950 C CA . THR A 1 126 ? 9.192 -7.933 -2.684 1.00 97.31 126 THR A CA 1
ATOM 951 C C . THR A 1 126 ? 9.194 -7.462 -1.230 1.00 97.31 126 THR A C 1
ATOM 953 O O . THR A 1 126 ? 8.756 -8.211 -0.356 1.00 97.31 126 THR A O 1
ATOM 956 N N . ALA A 1 127 ? 9.534 -6.196 -0.963 1.00 97.62 127 ALA A N 1
ATOM 957 C CA . ALA A 1 127 ? 9.439 -5.612 0.378 1.00 97.62 127 ALA A CA 1
ATOM 958 C C . ALA A 1 127 ? 7.994 -5.613 0.915 1.00 97.62 127 ALA A C 1
ATOM 960 O O . ALA A 1 127 ? 7.744 -5.857 2.101 1.00 97.62 127 ALA A O 1
ATOM 961 N N . ARG A 1 128 ? 7.000 -5.373 0.045 1.00 97.12 128 ARG A N 1
ATOM 962 C CA . ARG A 1 128 ? 5.585 -5.453 0.430 1.00 97.12 128 ARG A CA 1
ATOM 963 C C . ARG A 1 128 ? 5.167 -6.884 0.768 1.00 97.12 128 ARG A C 1
ATOM 965 O O . ARG A 1 128 ? 4.446 -7.059 1.748 1.00 97.12 128 ARG A O 1
ATOM 972 N N . ILE A 1 129 ? 5.620 -7.879 0.002 1.00 97.06 129 ILE A N 1
ATOM 973 C CA . ILE A 1 129 ? 5.387 -9.305 0.282 1.00 97.06 129 ILE A CA 1
ATOM 974 C C . ILE A 1 129 ? 5.954 -9.673 1.652 1.00 97.06 129 ILE A C 1
ATOM 976 O O . ILE A 1 129 ? 5.216 -10.206 2.474 1.00 97.06 129 ILE A O 1
ATOM 980 N N . GLU A 1 130 ? 7.208 -9.316 1.933 1.00 97.19 130 GLU A N 1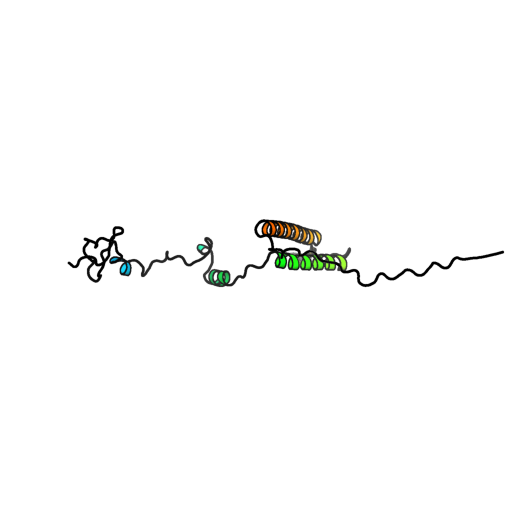
ATOM 981 C CA . GLU A 1 130 ? 7.847 -9.580 3.228 1.00 97.19 130 GLU A CA 1
ATOM 982 C C . GLU A 1 130 ? 7.038 -8.979 4.392 1.00 97.19 130 GLU A C 1
ATOM 984 O O . GLU A 1 130 ? 6.771 -9.638 5.399 1.00 97.19 130 GLU A O 1
ATOM 989 N N . SER A 1 131 ? 6.585 -7.731 4.236 1.00 97.00 131 SER A N 1
ATOM 990 C CA . SER A 1 131 ? 5.765 -7.051 5.239 1.00 97.00 131 SER A CA 1
ATOM 991 C C . SER A 1 131 ? 4.432 -7.761 5.489 1.00 97.00 131 SER A C 1
ATOM 993 O O . SER A 1 131 ? 4.078 -8.022 6.639 1.00 97.00 131 SER A O 1
ATOM 995 N N . LEU A 1 132 ? 3.725 -8.142 4.421 1.00 95.38 132 LEU A N 1
ATOM 996 C CA . LEU A 1 132 ? 2.462 -8.876 4.517 1.00 95.38 132 LEU A CA 1
ATOM 997 C C . LEU A 1 132 ? 2.655 -10.274 5.128 1.00 95.38 132 LEU A C 1
ATOM 999 O O . LEU A 1 132 ? 1.834 -10.701 5.938 1.00 95.38 132 LEU A O 1
ATOM 1003 N N . GLU A 1 133 ? 3.740 -10.978 4.800 1.00 95.25 133 GLU A N 1
ATOM 1004 C CA . GLU A 1 133 ? 4.061 -12.287 5.384 1.00 95.25 133 GLU A CA 1
ATOM 1005 C C . GLU A 1 133 ? 4.361 -12.196 6.880 1.00 95.25 133 GLU A C 1
ATOM 1007 O O . GLU A 1 133 ? 3.872 -13.022 7.656 1.00 95.25 133 GLU A O 1
ATOM 1012 N N . ARG A 1 134 ? 5.093 -11.164 7.308 1.00 95.38 134 ARG A N 1
ATOM 1013 C CA . ARG A 1 134 ? 5.319 -10.883 8.729 1.00 95.38 134 ARG A CA 1
ATOM 1014 C C . ARG A 1 134 ? 4.003 -10.617 9.458 1.00 95.38 134 ARG A C 1
ATOM 1016 O O . ARG A 1 134 ? 3.760 -11.239 10.491 1.00 95.38 134 ARG A O 1
ATOM 1023 N N . THR A 1 135 ? 3.134 -9.767 8.906 1.00 92.50 135 THR A N 1
ATOM 1024 C CA . THR A 1 135 ? 1.806 -9.506 9.486 1.00 92.50 135 THR A CA 1
ATOM 1025 C C . THR A 1 135 ? 0.968 -10.782 9.553 1.00 92.50 135 THR A C 1
ATOM 1027 O O . THR A 1 135 ? 0.345 -11.059 10.574 1.00 92.50 135 THR A O 1
ATOM 1030 N N . ARG A 1 136 ? 0.986 -11.612 8.504 1.00 91.69 136 ARG A N 1
ATOM 1031 C CA . ARG A 1 136 ? 0.293 -12.906 8.490 1.00 91.69 136 ARG A CA 1
ATOM 1032 C C . ARG A 1 136 ? 0.800 -13.832 9.595 1.00 91.69 136 ARG A C 1
ATOM 1034 O O . ARG A 1 136 ? -0.002 -14.440 10.296 1.00 91.69 136 ARG A O 1
ATOM 1041 N N . ALA A 1 137 ? 2.117 -13.942 9.759 1.00 90.44 137 ALA A N 1
ATOM 1042 C CA . ALA A 1 137 ? 2.718 -14.774 10.796 1.00 90.44 137 ALA A CA 1
ATOM 1043 C C . ALA A 1 137 ? 2.364 -14.281 12.207 1.00 90.44 137 ALA A C 1
ATOM 1045 O O . ALA A 1 137 ? 2.131 -15.090 13.100 1.00 90.44 137 ALA A O 1
ATOM 1046 N N . GLU A 1 138 ? 2.302 -12.967 12.413 1.00 91.69 138 GLU A N 1
ATOM 1047 C CA . GLU A 1 138 ? 1.873 -12.371 13.677 1.00 91.69 138 GLU A CA 1
ATOM 1048 C C . GLU A 1 138 ? 0.394 -12.651 13.973 1.00 91.69 138 GLU A C 1
ATOM 1050 O O . GLU A 1 138 ? 0.069 -13.107 15.069 1.00 91.69 138 GLU A O 1
ATOM 1055 N N . LEU A 1 139 ? -0.486 -12.490 12.981 1.00 87.00 139 LEU A N 1
ATOM 1056 C CA . LEU A 1 139 ? -1.910 -12.818 13.108 1.00 87.00 139 LEU A CA 1
ATOM 1057 C C . LEU A 1 139 ? -2.150 -14.305 13.402 1.00 87.00 139 LEU A C 1
ATOM 1059 O O . LEU A 1 139 ? -3.023 -14.641 14.194 1.00 87.00 139 LEU A O 1
ATOM 1063 N N . LEU A 1 140 ? -1.360 -15.204 12.810 1.00 84.94 140 LEU A N 1
ATOM 1064 C CA . LEU A 1 140 ? -1.448 -16.641 13.091 1.00 84.94 140 LEU A CA 1
ATOM 1065 C C . LEU A 1 140 ? -0.981 -17.003 14.509 1.00 84.94 140 LEU A C 1
ATOM 1067 O O . LEU A 1 140 ? -1.459 -17.983 15.072 1.00 84.94 140 LEU A O 1
ATOM 1071 N N . LYS A 1 141 ? -0.056 -16.233 15.096 1.00 84.56 141 LYS A N 1
ATOM 1072 C CA . LYS A 1 141 ? 0.370 -16.423 16.493 1.00 84.56 141 LYS A CA 1
ATOM 1073 C C . LYS A 1 141 ? -0.698 -15.959 17.478 1.00 84.56 141 LYS A C 1
ATOM 1075 O O . LYS A 1 141 ? -0.876 -16.590 18.514 1.00 84.56 141 LYS A O 1
ATOM 1080 N N . THR A 1 142 ? -1.369 -14.848 17.179 1.00 80.88 142 THR A N 1
ATOM 1081 C CA . THR A 1 142 ? -2.391 -14.259 18.057 1.00 80.88 142 THR A CA 1
ATOM 1082 C C . THR A 1 142 ? -3.749 -14.938 17.921 1.00 80.88 142 THR A C 1
ATOM 1084 O O . THR A 1 142 ? -4.498 -14.984 18.893 1.00 80.88 142 THR A O 1
ATOM 1087 N N . ASN A 1 143 ? -4.048 -15.504 16.752 1.00 75.12 143 ASN A N 1
ATOM 1088 C CA . ASN A 1 143 ? -5.256 -16.272 16.490 1.00 75.12 143 ASN A CA 1
ATOM 1089 C C . ASN A 1 143 ? -4.898 -17.594 15.784 1.00 75.12 143 ASN A C 1
ATOM 1091 O O . ASN A 1 143 ? -4.986 -17.682 14.553 1.00 75.12 143 ASN A O 1
ATOM 1095 N N . PRO A 1 144 ? -4.438 -18.610 16.540 1.00 70.19 144 PRO A N 1
ATOM 1096 C CA . PRO A 1 144 ? -4.103 -19.910 15.981 1.00 70.19 144 PRO A CA 1
ATOM 1097 C C . PRO A 1 144 ? -5.329 -20.506 15.293 1.00 70.19 144 PRO A C 1
ATOM 1099 O O . PRO A 1 144 ? -6.422 -20.509 15.854 1.00 70.19 144 PRO A O 1
ATOM 1102 N N . LEU A 1 145 ? -5.149 -21.038 14.085 1.00 61.66 145 LEU A N 1
ATOM 1103 C CA . LEU A 1 145 ? -6.180 -21.862 13.462 1.00 61.66 145 LEU A CA 1
ATOM 1104 C C . LEU A 1 145 ? -6.455 -23.045 14.400 1.00 61.66 145 LEU A C 1
ATOM 1106 O O . LEU A 1 145 ? -5.521 -23.778 14.732 1.00 61.66 145 LEU A O 1
ATOM 1110 N N . GLU A 1 146 ? -7.706 -23.226 14.832 1.00 61.91 146 GLU A N 1
ATOM 1111 C CA . GLU A 1 146 ? -8.140 -24.456 15.497 1.00 61.91 146 GLU A CA 1
ATOM 1112 C C . GLU A 1 146 ? -7.927 -25.609 14.515 1.00 61.91 146 GLU A C 1
ATOM 1114 O O . GLU A 1 146 ? -8.731 -25.863 13.618 1.00 61.91 146 GLU A O 1
ATOM 1119 N N . LEU A 1 147 ? -6.779 -26.273 14.629 1.00 60.28 147 LEU A N 1
ATOM 1120 C CA . LEU A 1 147 ? -6.532 -27.500 13.900 1.00 60.28 147 LEU A CA 1
ATOM 1121 C C . LEU A 1 147 ? -7.462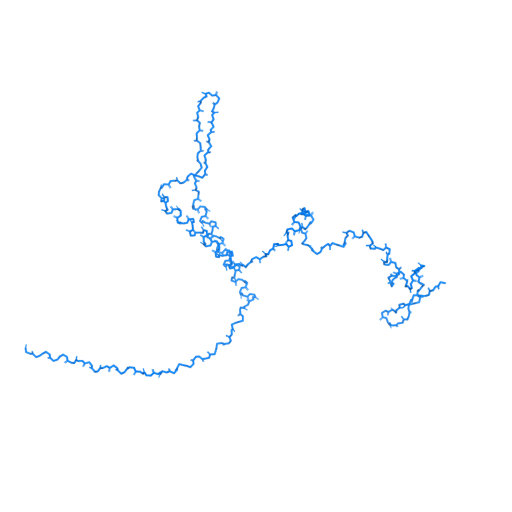 -28.557 14.502 1.00 60.28 147 LEU A C 1
ATOM 1123 O O . LEU A 1 147 ? -7.429 -28.753 15.723 1.00 60.28 147 LEU A O 1
ATOM 1127 N N . PRO A 1 148 ? -8.285 -29.248 13.691 1.00 61.16 148 PRO A N 1
ATOM 1128 C CA . PRO A 1 148 ? -9.021 -30.393 14.196 1.00 61.16 148 PRO A CA 1
ATOM 1129 C C . PRO A 1 148 ? -8.012 -31.391 14.785 1.00 61.16 148 PRO A C 1
ATOM 1131 O O . PRO A 1 148 ? -6.903 -31.523 14.251 1.00 61.16 148 PRO A O 1
ATOM 1134 N N . PRO A 1 149 ? -8.352 -32.068 15.896 1.00 65.56 149 PRO A N 1
ATOM 1135 C CA . PRO A 1 149 ? -7.436 -32.995 16.539 1.00 65.56 149 PRO A CA 1
ATOM 1136 C C . PRO A 1 149 ? -6.967 -34.027 15.516 1.00 65.56 149 PRO A C 1
ATOM 1138 O O . PRO A 1 149 ? -7.778 -34.658 14.838 1.00 65.56 149 PRO A O 1
ATOM 1141 N N . VAL A 1 150 ? -5.647 -34.178 15.395 1.00 65.56 150 VAL A N 1
ATOM 1142 C CA . VAL A 1 150 ? -5.035 -35.177 14.519 1.00 65.56 150 VAL A CA 1
ATOM 1143 C C . VAL A 1 150 ? -5.433 -36.552 15.053 1.00 65.56 150 VAL A C 1
ATOM 1145 O O . VAL A 1 150 ? -4.867 -37.041 16.031 1.00 65.56 150 VAL A O 1
ATOM 1148 N N . THR A 1 151 ? -6.442 -37.174 14.450 1.00 68.12 151 THR A N 1
ATOM 1149 C CA . THR A 1 151 ? -6.776 -38.570 14.728 1.00 68.12 151 THR A CA 1
ATOM 1150 C C . THR A 1 151 ? -5.655 -39.442 14.178 1.00 68.12 151 THR A C 1
ATOM 1152 O O . THR A 1 151 ? -5.209 -39.235 13.048 1.00 68.12 151 THR A O 1
ATOM 1155 N N . ARG A 1 152 ? -5.180 -40.409 14.973 1.00 69.69 152 ARG A N 1
ATOM 1156 C CA . ARG A 1 152 ? -4.210 -41.410 14.508 1.00 69.69 152 ARG A CA 1
ATOM 1157 C C . ARG A 1 152 ? -4.760 -42.073 13.245 1.00 69.69 152 ARG A C 1
ATOM 1159 O O . ARG A 1 152 ? -5.854 -42.623 13.270 1.00 69.69 152 ARG A O 1
ATOM 1166 N N . ILE A 1 153 ? -4.005 -41.992 12.156 1.00 71.31 153 ILE A N 1
ATOM 1167 C CA . ILE A 1 153 ? -4.306 -42.723 10.929 1.00 71.31 153 ILE A CA 1
ATOM 1168 C C . ILE A 1 153 ? -3.846 -44.160 11.174 1.00 71.31 153 ILE A C 1
ATOM 1170 O O . ILE A 1 153 ? -2.646 -44.423 11.248 1.00 71.31 153 ILE A O 1
ATOM 1174 N N . GLU A 1 154 ? -4.792 -45.077 11.352 1.00 64.81 154 GLU A N 1
ATOM 1175 C CA . GLU A 1 154 ? -4.508 -46.510 11.322 1.00 64.81 154 GLU A CA 1
ATOM 1176 C C . GLU A 1 154 ? -4.346 -46.924 9.858 1.00 64.81 154 GLU A C 1
ATOM 1178 O O . GLU A 1 154 ? -5.280 -46.849 9.062 1.00 64.81 154 GLU A O 1
ATOM 1183 N N . ILE A 1 155 ? -3.123 -47.290 9.478 1.00 72.38 155 ILE A N 1
ATOM 1184 C CA . ILE A 1 155 ? -2.825 -47.808 8.144 1.00 72.38 155 ILE A CA 1
ATOM 1185 C C . ILE A 1 155 ? -2.989 -49.328 8.207 1.00 72.38 155 ILE A C 1
ATOM 1187 O O . ILE A 1 155 ? -2.107 -50.025 8.707 1.00 72.38 155 ILE A O 1
ATOM 1191 N N . GLU A 1 156 ? -4.101 -49.852 7.691 1.00 66.62 156 GLU A N 1
ATOM 1192 C CA . GLU A 1 156 ? -4.210 -51.279 7.380 1.00 66.62 156 GLU A CA 1
ATOM 1193 C C . GLU A 1 156 ? -3.462 -51.573 6.076 1.00 66.62 156 GLU A C 1
ATOM 1195 O O . GLU A 1 156 ? -3.825 -51.110 4.992 1.00 66.62 156 GLU A O 1
ATOM 1200 N N . VAL A 1 157 ? -2.389 -52.359 6.172 1.00 71.06 157 VAL A N 1
ATOM 1201 C CA . VAL A 1 157 ? -1.647 -52.839 5.003 1.00 71.06 157 VAL A CA 1
ATOM 1202 C C . VAL A 1 157 ? -2.452 -53.956 4.338 1.00 71.06 157 VAL A C 1
ATOM 1204 O O . VAL A 1 157 ? -2.330 -55.129 4.690 1.00 71.06 157 VAL A O 1
ATOM 1207 N N . VAL A 1 158 ? -3.278 -53.601 3.353 1.00 61.78 158 VAL A N 1
ATOM 1208 C CA . VAL A 1 158 ? -4.010 -54.575 2.534 1.00 61.78 158 VAL A CA 1
ATOM 1209 C C . VAL A 1 158 ? -3.110 -55.058 1.397 1.00 61.78 158 VAL A C 1
ATOM 1211 O O . VAL A 1 158 ? -3.003 -54.430 0.348 1.00 61.78 158 VAL A O 1
ATOM 1214 N N . GLY A 1 159 ? -2.467 -56.206 1.616 1.00 60.19 159 GLY A N 1
ATOM 1215 C CA . GLY A 1 159 ? -1.827 -56.993 0.562 1.00 60.19 159 GLY A CA 1
ATOM 1216 C C . GLY A 1 159 ? -0.430 -56.517 0.166 1.00 60.19 159 GLY A C 1
ATOM 1217 O O . GLY A 1 159 ? -0.249 -55.786 -0.805 1.00 60.19 159 GLY A O 1
ATOM 1218 N N . GLY A 1 160 ? 0.586 -57.029 0.865 1.00 56.97 160 GLY A N 1
ATOM 1219 C CA . GLY A 1 160 ? 1.963 -56.971 0.382 1.00 56.97 160 GLY A CA 1
ATOM 1220 C C . GLY A 1 160 ? 2.095 -57.770 -0.915 1.00 56.97 160 GLY A C 1
ATOM 1221 O O . GLY A 1 160 ? 1.838 -58.978 -0.933 1.00 56.97 160 GLY A O 1
ATOM 1222 N N . ARG A 1 161 ? 2.486 -57.109 -2.010 1.00 59.81 161 ARG A N 1
ATOM 1223 C CA . ARG A 1 161 ? 2.947 -57.816 -3.210 1.00 59.81 161 ARG A CA 1
ATOM 1224 C C . ARG A 1 161 ? 4.162 -58.643 -2.800 1.00 59.81 161 ARG A C 1
ATOM 1226 O O . ARG A 1 161 ? 5.141 -58.095 -2.311 1.00 59.81 161 ARG A O 1
ATOM 1233 N N . LYS A 1 162 ? 4.067 -59.964 -2.950 1.00 56.38 162 LYS A N 1
ATOM 1234 C CA . LYS A 1 162 ? 5.225 -60.846 -2.814 1.00 56.38 162 LYS A CA 1
ATOM 1235 C C . LYS A 1 162 ? 6.100 -60.603 -4.034 1.00 56.38 162 LYS A C 1
ATOM 1237 O O . LYS A 1 162 ? 5.655 -60.868 -5.151 1.00 56.38 162 LYS A O 1
ATOM 1242 N N . ASP A 1 163 ? 7.294 -60.071 -3.816 1.00 63.62 163 ASP A N 1
ATOM 1243 C CA . ASP A 1 163 ? 8.295 -59.961 -4.867 1.00 63.62 163 ASP A CA 1
ATOM 1244 C C . ASP A 1 163 ? 8.571 -61.358 -5.442 1.00 63.62 163 ASP A C 1
ATOM 1246 O O . ASP A 1 163 ? 8.708 -62.342 -4.708 1.00 63.62 163 ASP A O 1
ATOM 1250 N N . ALA A 1 164 ? 8.563 -61.457 -6.772 1.00 58.72 164 ALA A N 1
ATOM 1251 C CA . ALA A 1 164 ? 8.844 -62.700 -7.476 1.00 58.72 164 ALA A CA 1
ATOM 1252 C C . ALA A 1 164 ? 10.297 -63.140 -7.207 1.00 58.72 164 ALA A C 1
ATOM 1254 O O . ALA A 1 164 ? 11.178 -62.283 -7.098 1.00 58.72 164 ALA A O 1
ATOM 1255 N N . PRO A 1 165 ? 10.576 -64.453 -7.108 1.00 51.97 165 PRO A N 1
ATOM 1256 C CA . PRO A 1 165 ? 11.933 -64.932 -6.895 1.00 51.97 165 PRO A CA 1
ATOM 1257 C C . PRO A 1 165 ? 12.796 -64.537 -8.096 1.00 51.97 165 PRO A C 1
ATOM 1259 O O . PRO A 1 165 ? 12.443 -64.816 -9.243 1.00 51.97 165 PRO A O 1
ATOM 1262 N N . GLY A 1 166 ? 13.899 -63.842 -7.812 1.00 55.78 166 GLY A N 1
ATOM 1263 C CA . GLY A 1 166 ? 14.843 -63.367 -8.815 1.00 55.78 166 GLY A CA 1
ATOM 1264 C C . GLY A 1 166 ? 15.329 -64.508 -9.701 1.00 55.78 166 GLY A C 1
ATOM 1265 O O . GLY A 1 166 ? 15.762 -65.547 -9.201 1.00 55.78 166 GLY A O 1
ATOM 1266 N N . ALA A 1 167 ? 15.244 -64.295 -11.013 1.00 50.91 167 ALA A N 1
ATOM 1267 C CA . ALA A 1 167 ? 15.859 -65.155 -12.005 1.00 50.91 167 ALA A CA 1
ATOM 1268 C C . ALA A 1 167 ? 17.376 -65.143 -11.782 1.00 50.91 167 ALA A C 1
ATOM 1270 O O . ALA A 1 167 ? 18.052 -64.129 -11.923 1.00 50.91 167 ALA A O 1
ATOM 1271 N N . ASN A 1 168 ? 17.883 -66.284 -11.353 1.00 57.84 168 ASN A N 1
ATOM 1272 C CA . ASN A 1 168 ? 19.288 -66.611 -11.280 1.00 57.84 168 ASN A CA 1
ATOM 1273 C C . ASN A 1 168 ? 19.813 -66.839 -12.703 1.00 57.84 168 ASN A C 1
ATOM 1275 O O . ASN A 1 168 ? 19.519 -67.863 -13.319 1.00 57.84 168 ASN A O 1
ATOM 1279 N N . ASP A 1 169 ? 20.608 -65.889 -13.198 1.00 52.81 169 ASP A N 1
ATOM 1280 C CA . ASP A 1 169 ? 21.381 -66.031 -14.430 1.00 52.81 169 ASP A CA 1
ATOM 1281 C C . ASP A 1 169 ? 22.449 -67.118 -14.250 1.00 52.81 169 ASP A C 1
ATOM 1283 O O . ASP A 1 169 ? 23.565 -66.885 -13.786 1.00 52.81 169 ASP A O 1
ATOM 1287 N N . ALA A 1 170 ? 22.089 -68.342 -14.626 1.00 53.59 170 ALA A N 1
ATOM 1288 C CA . ALA A 1 170 ? 23.038 -69.388 -14.960 1.00 53.59 170 ALA A CA 1
ATOM 1289 C C . ALA A 1 170 ? 23.513 -69.166 -16.405 1.00 53.59 170 ALA A C 1
ATOM 1291 O O . ALA A 1 170 ? 22.953 -69.727 -17.345 1.00 53.59 170 ALA A O 1
ATOM 1292 N N . ALA A 1 171 ? 24.551 -68.348 -16.584 1.00 51.00 171 ALA A N 1
ATOM 1293 C CA . ALA A 1 171 ? 25.346 -68.344 -17.808 1.00 51.00 171 ALA A CA 1
ATOM 1294 C C . ALA A 1 171 ? 26.555 -69.269 -17.603 1.00 51.00 171 ALA A C 1
ATOM 1296 O O . ALA A 1 171 ? 27.514 -68.940 -16.907 1.00 51.00 171 ALA A O 1
ATOM 1297 N N . ALA A 1 172 ? 26.436 -70.467 -18.166 1.00 50.12 172 ALA A N 1
ATOM 1298 C CA . ALA A 1 172 ? 27.490 -71.457 -18.304 1.00 50.12 172 ALA A CA 1
ATOM 1299 C C . ALA A 1 172 ? 28.370 -71.155 -19.530 1.00 50.12 172 ALA A C 1
ATOM 1301 O O . ALA A 1 172 ? 27.850 -70.671 -20.535 1.00 50.12 172 ALA A O 1
ATOM 1302 N N . GLY A 1 173 ? 29.639 -71.578 -19.464 1.00 41.59 173 GLY A N 1
ATOM 1303 C CA . GLY A 1 173 ? 30.465 -71.912 -20.634 1.00 41.59 173 GLY A CA 1
ATOM 1304 C C . GLY A 1 173 ? 31.557 -70.918 -20.967 1.00 41.59 173 GLY A C 1
ATOM 1305 O O . GLY A 1 173 ? 31.255 -69.969 -21.717 1.00 41.59 173 GLY A O 1
#

InterPro domains:
  IPR047675 Putative zinc-binding domain [NF041373] (4-32)

Foldseek 3Di:
DAAAQDADPVRHGHRHRADVPASHHPVVCSCVVVPPPDPPVVDDPDDPCVVVDDPVVRVVVVVDDDDDLVVVLVVLVVVLVVLVVVCVVQPPHWDFPDKDWDQDPVRDIDIDTDTDDSVVVNVVSVVSNVVSVVVVVVVCVVPPDPDPPPDDDDDDPDDDDDDDPDDDPPDDD

Sequence (173 aa):
MALCGAKTRSGEPCKRHAVPGSSRCKLHGGAASKANKANKHAAKPGSIYSQFLTDEENDLLASIELGRVDDELRLTRIRLMRALARENEFGNELEIDSEKVETGEMGGVTTTSKVRDYSGLIDKLTARIESLERTRAELLKTNPLELPPVTRIEIEVVGGRKDAPGANDAAAG

Radius of gyration: 38.08 Å; chains: 1; bounding box: 77×101×82 Å

Organism: NCBI:txid1395516

pLDDT: mean 80.69, std 14.76, range [41.59, 98.0]

Secondary structure (DSSP, 8-state):
-PBP-PBPTTSPBP-SBPPTT-SS-GGGTTTHHHHSTT-TTS--S--TTGGGS-HHHHHHHHH-----HHHHHHHHHHHHHHHHHHHHHHTTSPPEEEEEEEE-TTS-EEEEEEEP-HHHHHHHHHHHHHHHHHHHHHHHHHS---PPP-------------PPPP-------